Protein AF-A0A1A8S720-F1 (afdb_monomer_lite)

Organism: NCBI:txid451742

Foldseek 3Di:
DDDPPDPDDPVRDPDDDPDDPPPPPDDAFDKDKDFAADDDPCCVPVVVVVDDPDSVRGPDIDMDTDDPPDDPVQWDWDDDPPDIDIDD

pLDDT: mean 82.8, std 11.81, range [48.22, 96.25]

Secondary structure (DSSP, 8-state):
---TT-SS-TTTS-SS-SS--TT--SPPPEEEEEEE----HHHHHT-TT---SSGGG-SEEEEEEE-TT--GGG-EEEE-SS-EEEE-

Sequence (88 aa):
MENSKAIWSEEEVAEGAHYDDVVDPRPQPEYEIILKQNVGTEDLFLGLSRKNPSSMCCEAMQVKIKLPDTKATDVFLDIKETFLDLRT

Structure (mmCIF, N/CA/C/O backbone):
data_AF-A0A1A8S720-F1
#
_entry.id   AF-A0A1A8S720-F1
#
loop_
_atom_site.group_PDB
_atom_site.id
_atom_site.type_symbol
_atom_site.label_atom_id
_atom_site.label_alt_id
_atom_site.label_comp_id
_atom_site.label_asym_id
_atom_site.label_entity_id
_atom_site.label_seq_id
_atom_site.pdbx_PDB_ins_code
_atom_site.Cartn_x
_atom_site.Cartn_y
_atom_site.Cartn_z
_atom_site.occupancy
_atom_site.B_iso_or_equiv
_atom_site.auth_seq_id
_atom_site.auth_comp_id
_atom_site.auth_asym_id
_atom_site.auth_atom_id
_atom_site.pdbx_PDB_model_num
ATOM 1 N N . MET A 1 1 ? -16.246 -28.532 -2.128 1.00 48.22 1 MET A N 1
ATOM 2 C CA . MET A 1 1 ? -15.859 -29.724 -2.912 1.00 48.22 1 MET A CA 1
ATOM 3 C C . MET A 1 1 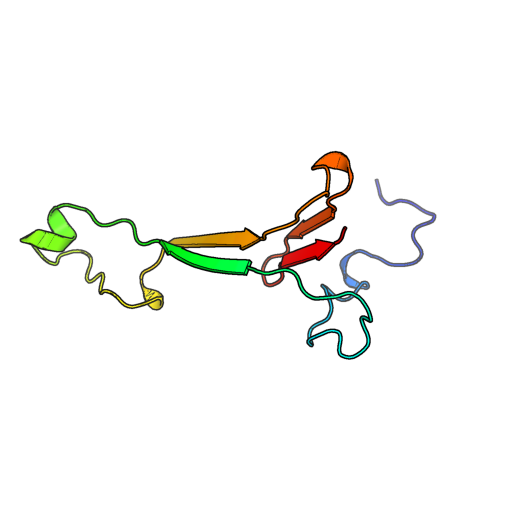? -14.355 -29.800 -2.813 1.00 48.22 1 MET A C 1
ATOM 5 O O . MET A 1 1 ? -13.697 -28.977 -3.430 1.00 48.22 1 MET A O 1
ATOM 9 N N . GLU A 1 2 ? -13.830 -30.689 -1.975 1.00 63.06 2 GLU A N 1
ATOM 10 C CA . GLU A 1 2 ? -12.387 -30.912 -1.939 1.00 63.06 2 GLU A CA 1
ATOM 11 C C . GLU A 1 2 ? -11.932 -31.564 -3.240 1.00 63.06 2 GLU A C 1
ATOM 13 O O . GLU A 1 2 ? -12.581 -32.471 -3.772 1.00 63.06 2 GLU A O 1
ATOM 18 N N . ASN A 1 3 ? -10.828 -31.058 -3.778 1.00 74.31 3 ASN A N 1
ATOM 19 C CA . ASN A 1 3 ? -10.237 -31.578 -4.991 1.00 74.31 3 ASN A CA 1
ATOM 20 C C . ASN A 1 3 ? -9.529 -32.889 -4.636 1.00 74.31 3 ASN A C 1
ATOM 22 O O . ASN A 1 3 ? -8.453 -32.872 -4.054 1.00 74.31 3 ASN A O 1
ATOM 26 N N . SER A 1 4 ? -10.113 -34.036 -4.993 1.00 77.94 4 SER A N 1
ATOM 27 C CA . SER A 1 4 ? -9.623 -35.373 -4.606 1.00 77.94 4 SER A CA 1
ATOM 28 C C . SER A 1 4 ? -8.235 -35.744 -5.161 1.00 77.94 4 SER A C 1
ATOM 30 O O . SER A 1 4 ? -7.797 -36.883 -5.024 1.00 77.94 4 SER A O 1
ATOM 32 N N . LYS A 1 5 ? -7.587 -34.819 -5.878 1.00 83.75 5 LYS A N 1
ATOM 33 C CA . LYS A 1 5 ? -6.227 -34.930 -6.416 1.00 83.75 5 LYS A CA 1
ATOM 34 C C . LYS A 1 5 ? -5.253 -33.925 -5.792 1.00 83.75 5 LYS A C 1
ATOM 36 O O . LYS A 1 5 ? -4.095 -33.902 -6.201 1.00 83.75 5 LYS A O 1
ATOM 41 N N . ALA A 1 6 ? -5.708 -33.077 -4.871 1.00 80.06 6 ALA A N 1
ATOM 42 C CA . ALA A 1 6 ? -4.819 -32.209 -4.115 1.00 80.06 6 ALA A CA 1
ATOM 43 C C . ALA A 1 6 ? -3.937 -33.084 -3.216 1.00 80.06 6 ALA A C 1
ATOM 45 O O . ALA A 1 6 ? -4.437 -33.942 -2.495 1.00 80.06 6 ALA A O 1
ATOM 46 N N . ILE A 1 7 ? -2.621 -32.913 -3.338 1.00 85.12 7 ILE A N 1
ATOM 47 C CA . ILE A 1 7 ? -1.632 -33.646 -2.534 1.00 85.12 7 ILE A CA 1
ATOM 48 C C . ILE A 1 7 ? -1.477 -32.998 -1.149 1.00 85.12 7 ILE A C 1
ATOM 50 O O . ILE A 1 7 ? -1.114 -33.692 -0.209 1.00 85.12 7 ILE A O 1
ATOM 54 N N . TRP A 1 8 ? -1.783 -31.702 -1.040 1.00 83.44 8 TRP A N 1
ATOM 55 C CA . TRP A 1 8 ? -1.659 -30.894 0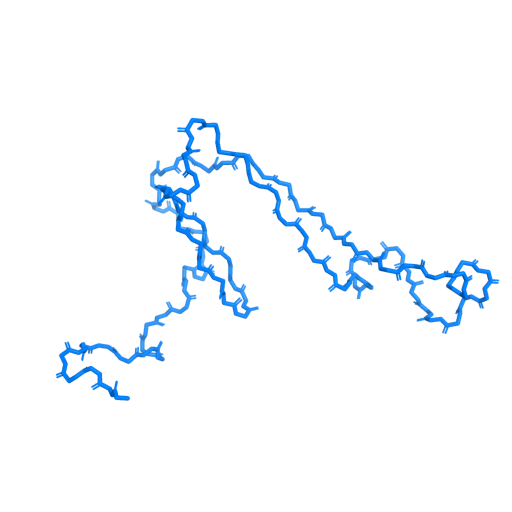.171 1.00 83.44 8 TRP A CA 1
ATOM 56 C C . TRP A 1 8 ? -2.982 -30.185 0.457 1.00 83.44 8 TRP A C 1
ATOM 58 O O . TRP A 1 8 ? -3.614 -29.692 -0.487 1.00 83.44 8 TRP A O 1
ATOM 68 N N . SER A 1 9 ? -3.381 -30.122 1.727 1.00 78.81 9 SER A N 1
ATOM 69 C CA . SER A 1 9 ? -4.450 -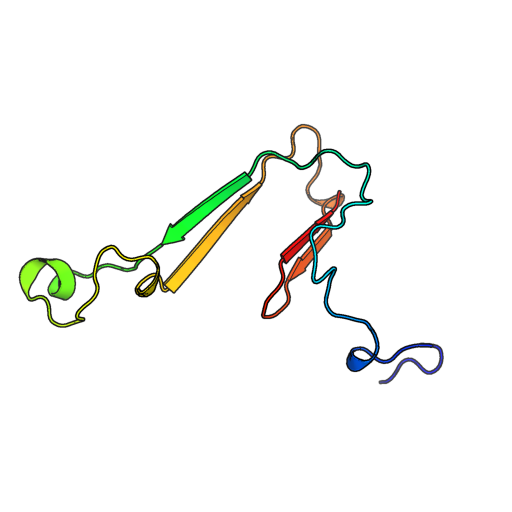29.225 2.173 1.00 78.81 9 SER A CA 1
ATOM 70 C C . SER A 1 9 ? -3.946 -27.777 2.244 1.00 78.81 9 SER A C 1
ATOM 72 O O . SER A 1 9 ? -2.738 -27.529 2.259 1.00 78.81 9 SER A O 1
ATOM 74 N N . GLU A 1 10 ? -4.856 -26.800 2.263 1.00 73.12 10 GLU A N 1
ATOM 75 C CA . GLU A 1 10 ? -4.472 -25.382 2.356 1.00 7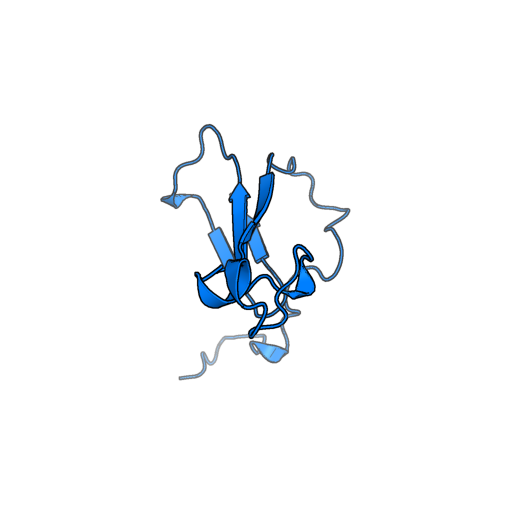3.12 10 GLU A CA 1
ATOM 76 C C . GLU A 1 10 ? -3.690 -25.089 3.647 1.00 73.12 10 GLU A C 1
ATOM 78 O O . GLU A 1 10 ? -2.788 -24.259 3.636 1.00 73.12 10 GLU A O 1
ATOM 83 N N . GLU A 1 11 ? -3.970 -25.823 4.727 1.00 72.12 11 GLU A N 1
ATOM 84 C CA . GLU A 1 11 ? -3.273 -25.711 6.012 1.00 72.12 11 GLU A CA 1
ATOM 85 C C . GLU A 1 11 ? -1.884 -26.377 6.019 1.00 72.12 11 GLU A C 1
ATOM 87 O O . GLU A 1 11 ? -1.046 -26.043 6.856 1.00 72.12 11 GLU A O 1
ATOM 92 N N . GLU A 1 12 ? -1.628 -27.331 5.117 1.00 73.56 12 GLU A N 1
ATOM 93 C CA . GLU A 1 12 ? -0.332 -28.018 4.999 1.00 73.56 12 GLU A CA 1
ATOM 94 C C . GLU A 1 12 ? 0.686 -27.231 4.161 1.00 73.56 12 GLU A C 1
ATOM 96 O O . GLU A 1 12 ? 1.894 -27.474 4.252 1.00 73.56 12 GLU A O 1
ATOM 101 N N . VAL A 1 13 ? 0.225 -26.281 3.345 1.00 72.12 13 VAL A N 1
ATOM 102 C CA . VAL A 1 13 ? 1.093 -25.389 2.575 1.00 72.12 13 VAL A CA 1
ATOM 103 C C . VAL A 1 13 ? 1.468 -24.200 3.457 1.00 72.12 13 VAL A C 1
ATOM 105 O O . VAL A 1 13 ? 0.612 -23.410 3.838 1.00 72.12 13 VAL A O 1
ATOM 108 N N . ALA A 1 14 ? 2.756 -24.054 3.780 1.00 66.25 14 ALA A N 1
ATOM 109 C CA . ALA A 1 14 ? 3.232 -22.914 4.563 1.00 66.25 14 ALA A CA 1
ATOM 110 C C . ALA A 1 14 ? 2.818 -21.581 3.906 1.00 66.25 14 ALA A C 1
ATOM 112 O O . ALA A 1 14 ? 3.065 -21.366 2.715 1.00 66.25 14 ALA A O 1
ATOM 113 N N . GLU A 1 15 ? 2.191 -20.695 4.685 1.00 59.88 15 GLU A N 1
ATOM 114 C CA . GLU A 1 15 ? 1.767 -19.370 4.231 1.00 59.88 15 GLU A CA 1
ATOM 115 C C . GLU A 1 15 ? 2.987 -18.481 3.963 1.00 59.88 15 GLU A C 1
ATOM 117 O O . GLU A 1 15 ? 3.532 -17.846 4.863 1.00 59.88 15 GLU A O 1
ATOM 122 N N . GLY A 1 16 ? 3.421 -18.454 2.705 1.00 57.59 16 GLY A N 1
ATOM 123 C CA . GLY A 1 16 ? 4.516 -17.604 2.250 1.00 57.59 16 GLY A CA 1
ATOM 124 C C . GLY A 1 16 ? 5.894 -18.006 2.786 1.00 57.59 16 GLY A C 1
ATOM 125 O O . GLY A 1 16 ? 6.064 -18.866 3.654 1.00 57.59 16 GLY A O 1
ATOM 126 N N . ALA A 1 17 ? 6.928 -17.373 2.237 1.00 56.25 17 ALA A N 1
ATOM 127 C CA . ALA A 1 17 ? 8.257 -17.453 2.816 1.00 56.25 17 ALA A CA 1
ATOM 128 C C . ALA A 1 17 ? 8.257 -16.592 4.090 1.00 56.25 17 ALA A C 1
ATOM 130 O O . ALA A 1 17 ? 8.240 -15.368 4.029 1.00 56.25 17 ALA A O 1
ATOM 131 N N . HIS A 1 18 ? 8.260 -17.229 5.264 1.00 48.25 18 HIS A N 1
ATOM 132 C CA . HIS A 1 18 ? 8.354 -16.550 6.568 1.00 48.25 18 HIS A CA 1
ATOM 133 C C . HIS A 1 18 ? 9.648 -15.715 6.730 1.00 48.25 18 HIS A C 1
ATOM 135 O O . HIS A 1 18 ? 9.808 -14.961 7.687 1.00 48.25 18 HIS A O 1
ATOM 141 N N . TYR A 1 19 ? 10.577 -15.857 5.788 1.00 52.94 19 TYR A N 1
ATOM 142 C CA . TYR A 1 19 ? 11.850 -15.164 5.698 1.00 52.94 19 TYR A CA 1
ATOM 143 C C . TYR A 1 19 ? 11.935 -14.511 4.319 1.00 52.94 19 TYR A C 1
ATOM 145 O O . TYR A 1 19 ? 11.377 -15.068 3.373 1.00 52.94 19 TYR A O 1
ATOM 153 N N . ASP A 1 20 ? 12.648 -13.378 4.198 1.00 54.84 20 ASP A N 1
ATOM 154 C CA . ASP A 1 20 ? 13.133 -12.911 2.891 1.00 54.84 20 ASP A CA 1
ATOM 155 C C . ASP A 1 20 ? 13.635 -14.143 2.149 1.00 54.84 20 ASP A C 1
ATOM 157 O O . ASP A 1 20 ? 14.433 -14.904 2.704 1.00 54.84 20 ASP A O 1
ATOM 161 N N . ASP A 1 21 ? 13.100 -14.397 0.960 1.00 56.78 21 ASP A N 1
ATOM 162 C CA . ASP A 1 21 ? 13.494 -15.537 0.151 1.00 56.78 21 ASP A CA 1
ATOM 163 C C . ASP A 1 21 ? 14.932 -15.244 -0.297 1.00 56.78 21 ASP A C 1
ATOM 165 O O . ASP A 1 21 ? 15.175 -14.690 -1.365 1.00 56.78 21 ASP A O 1
ATOM 169 N N . VAL A 1 22 ? 15.910 -15.523 0.581 1.00 57.22 22 VAL A N 1
ATOM 170 C CA . VAL A 1 22 ? 17.341 -15.181 0.430 1.00 57.22 22 VAL A CA 1
ATOM 171 C C . VAL A 1 22 ? 17.918 -15.807 -0.851 1.00 57.22 22 VAL A C 1
ATOM 173 O O . VAL A 1 22 ? 19.050 -15.534 -1.244 1.00 57.22 22 VAL A O 1
ATOM 176 N N . VAL A 1 23 ? 17.136 -16.670 -1.500 1.00 62.09 23 VAL A N 1
ATOM 177 C CA . VAL A 1 23 ? 17.461 -17.448 -2.684 1.00 62.09 23 VAL A CA 1
ATOM 178 C C . VAL A 1 23 ? 16.658 -17.005 -3.920 1.00 62.09 23 VAL A C 1
ATOM 180 O O . VAL A 1 23 ? 16.907 -17.551 -4.992 1.00 62.09 23 VAL A O 1
ATOM 183 N N . ASP A 1 24 ? 15.740 -16.032 -3.839 1.00 70.88 24 ASP A N 1
ATOM 184 C CA . ASP A 1 24 ? 15.055 -15.516 -5.033 1.00 70.88 24 ASP A CA 1
ATOM 185 C C . ASP A 1 24 ? 16.036 -14.671 -5.868 1.00 70.88 24 ASP A C 1
ATOM 187 O O . ASP A 1 24 ? 16.498 -13.619 -5.418 1.00 70.88 24 ASP A O 1
ATOM 191 N N . PRO A 1 25 ? 16.398 -15.107 -7.091 1.00 78.00 25 PRO A N 1
ATOM 192 C CA . PRO A 1 25 ? 17.347 -14.379 -7.924 1.00 78.00 25 PRO A CA 1
ATOM 193 C C . PRO A 1 25 ? 16.733 -13.131 -8.578 1.00 78.00 25 PRO A C 1
ATOM 195 O O . PRO A 1 25 ? 17.446 -12.395 -9.266 1.00 78.00 25 PRO A O 1
ATOM 198 N N . ARG A 1 26 ? 15.416 -12.914 -8.456 1.00 79.94 26 ARG A N 1
ATOM 199 C CA . ARG A 1 26 ? 14.722 -11.807 -9.116 1.00 79.94 26 ARG A CA 1
ATOM 200 C C . ARG A 1 26 ? 15.043 -10.479 -8.425 1.00 79.94 26 ARG A C 1
ATOM 202 O O . ARG A 1 26 ? 15.128 -10.414 -7.200 1.00 79.94 26 ARG A O 1
ATOM 209 N N . PRO A 1 27 ? 15.204 -9.388 -9.193 1.00 82.00 27 PRO A N 1
ATOM 210 C CA . PRO A 1 27 ? 15.411 -8.074 -8.606 1.00 82.00 27 PRO A CA 1
ATOM 211 C C . PRO A 1 27 ? 14.159 -7.634 -7.840 1.00 82.00 27 PRO A C 1
ATOM 213 O O . PRO A 1 27 ? 13.052 -7.664 -8.380 1.00 82.00 27 PRO A O 1
ATOM 216 N N . GLN A 1 28 ? 14.342 -7.182 -6.599 1.00 84.69 28 GLN A N 1
ATOM 217 C CA . GLN A 1 28 ? 13.258 -6.592 -5.821 1.00 84.69 28 GLN A CA 1
ATOM 218 C C . GLN A 1 28 ? 12.816 -5.266 -6.472 1.00 84.69 28 GLN A C 1
ATOM 220 O O . GLN A 1 28 ? 13.667 -4.413 -6.751 1.00 84.69 28 GLN A O 1
ATOM 225 N N . PRO A 1 29 ? 11.512 -5.063 -6.731 1.00 89.88 29 PRO A N 1
ATOM 226 C CA . PRO A 1 29 ? 11.021 -3.816 -7.305 1.00 89.88 29 PRO A CA 1
ATOM 227 C C . PRO A 1 29 ? 11.123 -2.660 -6.303 1.00 89.88 29 PRO A C 1
ATOM 229 O O . PRO A 1 29 ? 11.129 -2.864 -5.091 1.00 89.88 29 PRO A O 1
ATOM 232 N N . GLU A 1 30 ? 11.144 -1.422 -6.799 1.00 92.88 30 GLU A N 1
ATOM 233 C CA . GLU A 1 30 ? 11.029 -0.248 -5.929 1.00 92.88 30 GLU A CA 1
ATOM 234 C C . GLU A 1 30 ? 9.602 -0.171 -5.366 1.00 92.88 30 GLU A C 1
ATOM 236 O O . GLU A 1 30 ? 8.628 -0.184 -6.125 1.00 92.88 30 GLU A O 1
ATOM 241 N N . TYR A 1 31 ? 9.465 -0.058 -4.045 1.00 93.50 31 TYR A N 1
ATOM 242 C CA . TYR A 1 31 ? 8.166 0.068 -3.393 1.00 93.50 31 TYR A CA 1
ATOM 243 C C . TYR A 1 31 ? 8.156 1.119 -2.281 1.00 93.50 31 TYR A C 1
ATOM 245 O O . TYR A 1 31 ? 9.181 1.467 -1.701 1.00 93.50 31 TYR A O 1
ATOM 253 N N . GLU A 1 32 ? 6.963 1.622 -1.981 1.00 96.25 32 GLU A N 1
ATOM 254 C CA . GLU A 1 32 ? 6.689 2.586 -0.919 1.00 96.25 32 GLU A CA 1
ATOM 255 C C . GLU A 1 32 ? 5.544 2.054 -0.048 1.00 96.25 32 GLU A C 1
ATOM 257 O O . GLU A 1 32 ? 4.486 1.683 -0.565 1.00 96.25 32 GLU A O 1
ATOM 262 N N . ILE A 1 33 ? 5.738 2.039 1.273 1.00 94.00 33 ILE A N 1
ATOM 263 C CA . ILE A 1 33 ? 4.685 1.720 2.244 1.00 94.00 33 ILE A CA 1
ATOM 264 C C . ILE A 1 33 ? 4.198 3.020 2.877 1.00 94.00 33 ILE A C 1
ATOM 266 O O . ILE A 1 33 ? 4.967 3.748 3.502 1.00 94.00 33 ILE A O 1
ATOM 270 N N . ILE A 1 34 ? 2.902 3.290 2.744 1.00 94.81 34 ILE A N 1
ATOM 271 C CA . ILE A 1 34 ? 2.240 4.460 3.318 1.00 94.81 34 ILE A CA 1
ATOM 272 C C . ILE A 1 34 ? 1.218 3.989 4.339 1.00 94.81 34 ILE A C 1
ATOM 274 O O . ILE A 1 34 ? 0.234 3.331 3.995 1.00 94.81 34 ILE A O 1
ATOM 278 N N . LEU A 1 35 ? 1.421 4.384 5.589 1.00 94.12 35 LEU A N 1
ATOM 279 C CA . LEU A 1 35 ? 0.457 4.168 6.658 1.00 94.12 35 LEU A CA 1
ATOM 280 C C . LEU A 1 35 ? -0.524 5.341 6.685 1.00 94.12 35 LEU A C 1
ATOM 282 O O . LEU A 1 35 ? -0.121 6.504 6.712 1.00 94.12 35 LEU A O 1
ATOM 286 N N . LYS A 1 36 ? -1.818 5.036 6.609 1.00 94.12 36 LYS A N 1
ATOM 287 C CA . LYS A 1 36 ? -2.895 6.021 6.550 1.00 94.12 36 LYS A CA 1
ATOM 288 C C . LYS A 1 36 ? -3.693 5.990 7.838 1.00 94.12 36 LYS A C 1
ATOM 290 O O . LYS A 1 36 ? -4.177 4.938 8.252 1.00 94.12 36 LYS A O 1
ATOM 295 N N . GLN A 1 37 ? -3.872 7.178 8.400 1.00 92.56 37 GLN A N 1
ATOM 296 C CA . GLN A 1 37 ? -4.722 7.418 9.550 1.00 92.56 37 GLN A CA 1
ATOM 297 C C . GLN A 1 37 ? -5.921 8.261 9.132 1.00 92.56 37 GLN A C 1
ATOM 299 O O . GLN A 1 37 ? -5.761 9.314 8.509 1.00 92.56 37 GLN A O 1
ATOM 304 N N . ASN A 1 38 ? -7.120 7.820 9.489 1.00 91.12 38 ASN A N 1
ATOM 305 C CA . ASN A 1 38 ? -8.321 8.622 9.325 1.00 91.12 38 ASN A CA 1
ATOM 306 C C . ASN A 1 38 ? -8.436 9.610 10.495 1.00 91.12 38 ASN A C 1
ATOM 308 O O . ASN A 1 38 ? -8.639 9.186 11.632 1.00 91.12 38 ASN A O 1
ATOM 312 N N . VAL A 1 39 ? -8.292 10.910 10.231 1.00 89.50 39 VAL A N 1
ATOM 313 C CA . VAL A 1 39 ? -8.311 11.957 11.265 1.00 89.50 39 VAL A CA 1
ATOM 314 C C . VAL A 1 39 ? -9.536 12.846 11.085 1.00 89.50 39 VAL A C 1
ATOM 316 O O . VAL A 1 39 ? -9.678 13.516 10.061 1.00 89.50 39 VAL A O 1
ATOM 319 N N . GLY A 1 40 ? -10.413 12.844 12.086 1.00 89.81 40 GLY A N 1
ATOM 320 C CA . GLY A 1 40 ? -11.598 13.691 12.164 1.00 89.81 40 GLY A CA 1
ATOM 321 C C . GLY A 1 40 ? -11.329 15.042 12.828 1.00 89.81 40 GLY A C 1
ATOM 322 O O . GLY A 1 40 ? -10.269 15.304 13.401 1.00 89.81 40 GLY A O 1
ATOM 323 N N . THR A 1 41 ? -12.321 15.929 12.794 1.00 91.44 41 THR A N 1
ATOM 324 C CA . THR A 1 41 ? -12.243 17.226 13.486 1.00 91.44 41 THR A CA 1
ATOM 325 C C . THR A 1 41 ? -12.156 17.067 15.003 1.00 91.44 41 THR A C 1
ATOM 327 O O . THR A 1 41 ? -11.437 17.807 15.666 1.00 91.44 41 THR A O 1
ATOM 330 N N . GLU A 1 42 ? -12.844 16.079 15.565 1.00 89.69 42 GLU A N 1
ATOM 331 C CA . GLU A 1 42 ? -12.807 15.742 16.985 1.00 8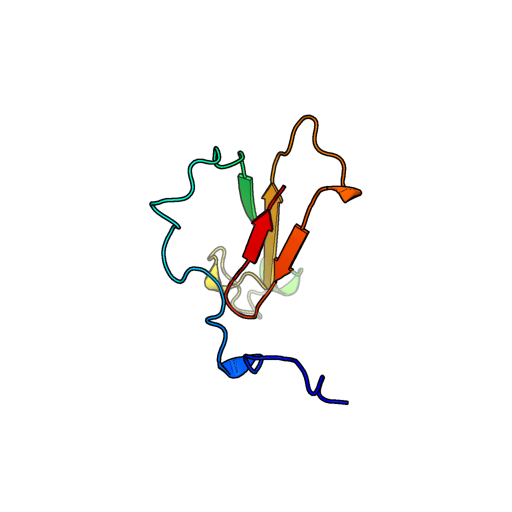9.69 42 GLU A CA 1
ATOM 332 C C . GLU A 1 42 ? -11.414 15.295 17.443 1.00 89.69 42 GLU A C 1
ATOM 334 O O . GLU A 1 42 ? -11.046 15.525 18.594 1.00 89.69 42 GLU A O 1
ATOM 339 N N . ASP A 1 43 ? -10.615 14.730 16.540 1.00 87.31 43 ASP A N 1
ATOM 340 C CA . ASP A 1 43 ? -9.243 14.310 16.819 1.00 87.31 43 ASP A CA 1
ATOM 341 C C . ASP A 1 43 ? -8.324 15.526 16.933 1.00 87.31 43 ASP A C 1
ATOM 343 O O . ASP A 1 43 ? -7.538 15.628 17.873 1.00 87.31 43 ASP A O 1
ATOM 347 N N . LEU A 1 44 ? -8.464 16.474 15.999 1.00 84.62 44 LEU A N 1
ATOM 348 C CA . LEU A 1 44 ? -7.621 17.669 15.911 1.00 84.62 44 LEU A CA 1
ATOM 349 C C . LEU A 1 44 ? -7.978 18.733 16.951 1.00 84.62 44 LEU A C 1
ATOM 351 O O . LEU A 1 44 ? -7.088 19.385 17.492 1.00 84.62 44 LEU A O 1
ATOM 355 N N . PHE A 1 45 ? -9.271 18.933 17.208 1.00 87.31 45 PHE A N 1
ATOM 356 C CA . PHE A 1 45 ? -9.750 20.029 18.052 1.00 87.31 45 PHE A CA 1
ATOM 357 C C . PHE A 1 45 ? -10.084 19.598 19.479 1.00 87.31 45 PHE A C 1
ATOM 359 O O . PHE A 1 45 ? -9.949 20.409 20.392 1.00 87.31 45 PHE A O 1
ATOM 366 N N . LEU A 1 46 ? -10.535 18.354 19.685 1.00 89.31 46 LEU A N 1
ATOM 367 C CA . LEU A 1 46 ? -11.023 17.889 20.990 1.00 89.31 46 LEU A CA 1
ATOM 368 C C . LEU A 1 46 ? -10.169 16.767 21.600 1.00 89.31 46 LEU A C 1
ATOM 370 O O . LEU A 1 46 ? -10.290 16.501 22.794 1.00 89.31 46 LEU A O 1
ATOM 374 N N . GLY A 1 47 ? -9.318 16.102 20.812 1.00 85.12 47 GLY A N 1
ATOM 375 C CA . GLY A 1 47 ? -8.446 15.020 21.277 1.00 85.12 47 GLY A CA 1
ATOM 376 C C . GLY A 1 47 ? -9.188 13.787 21.814 1.00 85.12 47 GLY A C 1
ATOM 377 O O . GLY A 1 47 ? -8.629 13.040 22.617 1.00 85.12 47 GLY A O 1
ATOM 378 N N . LEU A 1 48 ? -10.446 13.562 21.412 1.00 85.88 48 LEU A N 1
ATOM 379 C CA . LEU A 1 48 ? -11.317 12.549 22.034 1.00 85.88 48 LEU A CA 1
ATOM 380 C C . LEU A 1 48 ? -10.976 11.108 21.638 1.00 85.88 48 LEU A C 1
ATOM 382 O O . LEU A 1 48 ? -11.124 10.199 22.454 1.00 85.88 48 LEU A O 1
ATOM 386 N N . SER A 1 49 ? -10.490 10.889 20.416 1.00 83.62 49 SER A N 1
ATOM 387 C CA . SER A 1 49 ? -10.143 9.551 19.918 1.00 83.62 49 SER A CA 1
ATOM 388 C C . SER A 1 49 ? -8.807 9.021 20.428 1.00 83.62 49 SER A C 1
ATOM 390 O O . SER A 1 49 ? -8.496 7.851 20.212 1.00 83.62 49 SER A O 1
ATOM 392 N N . ARG A 1 50 ? -7.994 9.874 21.072 1.00 84.19 50 ARG A N 1
ATOM 393 C CA . ARG A 1 50 ? -6.617 9.566 21.497 1.00 84.19 50 ARG A CA 1
ATOM 394 C C . ARG A 1 50 ? -5.706 9.084 20.360 1.00 84.19 50 ARG A C 1
ATOM 396 O O . ARG A 1 50 ? -4.653 8.504 20.634 1.00 84.19 50 ARG A O 1
ATOM 403 N N . LYS A 1 51 ? -6.081 9.334 19.102 1.00 89.19 51 LYS A N 1
ATOM 404 C CA . LYS A 1 51 ? -5.201 9.085 17.963 1.00 89.19 51 LYS A CA 1
ATOM 405 C C . LYS A 1 51 ? -3.973 9.976 18.072 1.00 89.19 51 LYS A C 1
ATOM 407 O O . LYS A 1 51 ? -4.055 11.138 18.465 1.00 89.19 51 LYS A O 1
ATOM 412 N N . ASN A 1 52 ? -2.827 9.419 17.727 1.00 84.44 52 A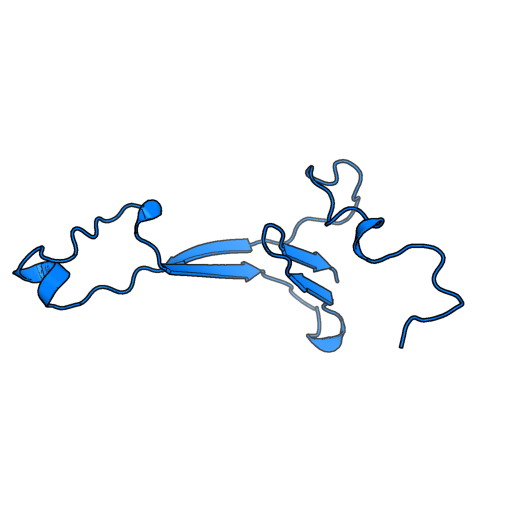SN A N 1
ATOM 413 C CA . ASN A 1 52 ? -1.559 10.130 17.699 1.00 84.44 52 ASN A CA 1
ATOM 414 C C . ASN A 1 52 ? -0.859 9.845 16.360 1.00 84.44 52 ASN A C 1
ATOM 416 O O . ASN A 1 52 ? -1.275 8.931 15.662 1.00 84.44 52 ASN A O 1
ATOM 420 N N . PRO A 1 53 ? 0.186 10.596 15.974 1.00 84.94 53 PRO A N 1
ATOM 421 C CA . PRO A 1 53 ? 0.879 10.388 14.697 1.00 84.94 53 PRO A CA 1
ATOM 422 C C . PRO A 1 53 ? 1.665 9.067 14.578 1.00 84.94 53 PRO A C 1
ATOM 424 O O . PRO A 1 53 ? 2.453 8.914 13.647 1.00 84.94 53 PRO A O 1
ATOM 427 N N . SER A 1 54 ? 1.528 8.141 15.532 1.00 88.06 54 SER A N 1
ATOM 428 C CA . SER A 1 54 ? 2.175 6.833 15.471 1.00 88.06 54 SER A CA 1
ATOM 429 C C . SER A 1 54 ? 1.523 5.952 14.414 1.00 88.06 54 SER A C 1
ATOM 431 O O . SER A 1 54 ? 0.309 5.968 14.208 1.00 88.06 54 SER A O 1
ATOM 433 N N . SER A 1 55 ? 2.329 5.063 13.843 1.00 88.56 55 SER A N 1
ATOM 434 C CA . SER A 1 55 ? 1.853 3.941 13.034 1.00 88.56 55 SER A CA 1
ATOM 435 C C . SER A 1 55 ? 0.835 3.058 13.766 1.00 88.56 55 SER A C 1
ATOM 437 O O . SER A 1 55 ? 0.007 2.430 13.116 1.00 88.56 55 SER A O 1
ATOM 439 N N . MET A 1 56 ? 0.842 3.045 15.105 1.00 88.94 56 MET A N 1
ATOM 440 C CA . MET A 1 56 ? -0.117 2.285 15.922 1.00 88.94 56 MET A CA 1
ATOM 441 C C . MET A 1 56 ? -1.569 2.765 15.787 1.00 88.94 56 MET A C 1
ATOM 443 O O . MET A 1 56 ? -2.482 2.026 16.140 1.00 88.94 56 MET A O 1
ATOM 447 N N . CYS A 1 57 ? -1.794 3.994 15.318 1.00 89.81 57 CYS A N 1
ATOM 448 C CA . CYS A 1 57 ? -3.132 4.557 15.127 1.00 89.81 57 CYS A CA 1
ATOM 449 C C . CYS A 1 57 ? -3.605 4.508 13.666 1.00 89.81 57 CYS A C 1
ATOM 451 O O . CYS A 1 57 ? -4.692 4.997 13.373 1.00 89.81 57 CYS A O 1
ATOM 453 N N . CYS A 1 58 ? -2.814 3.939 12.751 1.00 91.62 58 CYS A N 1
ATOM 454 C CA . CYS A 1 58 ? -3.173 3.839 11.340 1.00 91.62 58 CYS A CA 1
ATOM 455 C C . CYS A 1 58 ? -4.151 2.681 11.099 1.00 91.62 58 CYS A C 1
ATOM 457 O O . CYS A 1 58 ? -3.919 1.561 11.546 1.00 91.62 58 CYS A O 1
ATOM 459 N N . GLU A 1 59 ? -5.226 2.938 10.357 1.00 93.00 59 GLU A N 1
ATOM 460 C CA . GLU A 1 59 ? -6.245 1.931 10.036 1.00 93.00 59 GLU A CA 1
ATOM 461 C C . GLU A 1 59 ? -6.031 1.271 8.670 1.00 93.00 59 GLU A C 1
ATOM 463 O O . GLU A 1 59 ? -6.647 0.251 8.370 1.00 93.00 59 GLU A O 1
ATOM 468 N N . ALA A 1 60 ? -5.176 1.849 7.825 1.00 92.06 60 ALA A N 1
ATOM 469 C CA . ALA A 1 60 ? -4.884 1.299 6.511 1.00 92.06 60 ALA A CA 1
ATOM 470 C C . ALA A 1 60 ? -3.398 1.400 6.168 1.00 92.06 60 ALA A C 1
ATOM 472 O O . ALA A 1 60 ? -2.733 2.396 6.452 1.00 92.06 60 ALA A O 1
ATOM 473 N N . MET A 1 61 ? -2.901 0.380 5.475 1.00 91.69 61 MET A N 1
ATOM 474 C CA . MET A 1 61 ? -1.575 0.354 4.872 1.00 91.69 61 MET A CA 1
ATOM 475 C C . MET A 1 61 ? -1.736 0.319 3.355 1.00 91.69 61 MET A C 1
ATOM 477 O O . MET A 1 61 ? -2.436 -0.530 2.809 1.00 91.69 61 MET A O 1
ATOM 481 N N . GLN A 1 62 ? -1.110 1.265 2.665 1.00 93.19 62 GLN A N 1
ATOM 482 C CA . GLN A 1 62 ? -1.051 1.303 1.212 1.00 93.19 62 GLN A CA 1
ATOM 483 C C . GLN A 1 62 ? 0.368 0.962 0.767 1.00 93.19 62 GLN A C 1
ATOM 485 O O . GLN A 1 62 ? 1.293 1.725 1.030 1.00 93.19 62 GLN A O 1
ATOM 490 N N . VAL A 1 63 ? 0.515 -0.148 0.049 1.00 93.50 63 VAL A N 1
ATOM 491 C CA . VAL A 1 63 ? 1.776 -0.548 -0.581 1.00 93.50 63 VAL A CA 1
ATOM 492 C C . VAL A 1 63 ? 1.723 -0.146 -2.052 1.00 93.50 63 VAL A C 1
ATOM 494 O O . VAL A 1 63 ? 0.812 -0.542 -2.778 1.00 93.50 63 VAL A O 1
ATOM 497 N N . LYS A 1 64 ? 2.667 0.684 -2.495 1.00 94.31 64 LYS A N 1
ATOM 498 C CA . LYS A 1 64 ? 2.829 1.068 -3.901 1.00 94.31 64 LYS A CA 1
ATOM 499 C C . LYS A 1 64 ? 4.076 0.400 -4.444 1.00 94.31 64 LYS A C 1
ATOM 501 O O . LYS A 1 64 ? 5.157 0.661 -3.937 1.00 94.31 64 LYS A O 1
ATOM 506 N N . ILE A 1 65 ? 3.933 -0.415 -5.479 1.00 93.31 65 ILE A N 1
ATOM 507 C CA . ILE A 1 65 ? 5.037 -1.168 -6.080 1.00 93.31 65 ILE A CA 1
ATOM 508 C C . ILE A 1 65 ? 5.210 -0.668 -7.513 1.00 93.31 65 ILE A C 1
ATOM 510 O O . ILE A 1 65 ? 4.235 -0.584 -8.263 1.00 93.31 65 ILE A O 1
ATOM 514 N N . LYS A 1 66 ? 6.432 -0.282 -7.887 1.00 93.06 66 LYS A N 1
ATOM 515 C CA . LYS A 1 66 ? 6.760 0.166 -9.242 1.00 93.06 66 LYS A CA 1
ATOM 516 C C . LYS A 1 66 ? 7.209 -1.026 -10.078 1.00 93.06 66 LYS A C 1
ATOM 518 O O . LYS A 1 66 ? 8.252 -1.614 -9.815 1.00 93.06 66 LYS A O 1
ATOM 523 N N . LEU A 1 67 ? 6.433 -1.333 -11.112 1.00 92.12 67 LEU A N 1
ATOM 524 C CA . LEU A 1 67 ? 6.705 -2.403 -12.070 1.00 92.12 67 LEU A CA 1
ATOM 525 C C . LEU A 1 67 ? 6.721 -1.802 -13.483 1.00 92.12 67 LEU A C 1
ATOM 527 O O . LEU A 1 67 ? 5.687 -1.796 -14.158 1.00 92.12 67 LEU A O 1
ATOM 531 N N . PRO A 1 68 ? 7.842 -1.184 -13.906 1.00 90.31 68 PRO A N 1
ATOM 532 C CA . PRO A 1 68 ? 7.962 -0.696 -15.272 1.00 90.31 68 PRO A CA 1
ATOM 533 C C . PRO A 1 68 ? 7.873 -1.879 -16.240 1.00 90.31 68 PRO A C 1
ATOM 535 O O . PRO A 1 68 ? 8.347 -2.970 -15.941 1.00 90.31 68 PRO A O 1
ATOM 538 N N . ASP A 1 69 ? 7.242 -1.662 -17.391 1.00 89.00 69 ASP A N 1
ATOM 539 C CA . ASP A 1 69 ? 7.137 -2.652 -18.472 1.00 89.00 69 ASP A CA 1
ATOM 540 C C . ASP A 1 69 ? 6.376 -3.954 -18.129 1.00 89.00 69 ASP A C 1
ATOM 542 O O . ASP A 1 69 ? 6.343 -4.883 -18.935 1.00 89.00 69 ASP A O 1
ATOM 546 N N . THR A 1 70 ? 5.685 -4.013 -16.985 1.00 90.19 70 THR A N 1
ATOM 547 C CA . THR A 1 70 ? 4.809 -5.132 -16.602 1.00 90.19 70 THR A CA 1
ATOM 548 C C . THR A 1 70 ? 3.342 -4.799 -16.875 1.00 90.19 70 THR A C 1
ATOM 550 O O . THR A 1 70 ? 2.859 -3.712 -16.547 1.00 90.19 70 THR A O 1
ATOM 553 N N . LYS A 1 71 ? 2.589 -5.743 -17.451 1.00 90.94 71 LYS A N 1
ATOM 554 C CA . LYS A 1 71 ? 1.133 -5.605 -17.600 1.00 90.94 71 LYS A CA 1
ATOM 555 C C . LYS A 1 71 ? 0.428 -6.130 -16.359 1.00 90.94 71 LYS A C 1
ATOM 557 O O . LYS A 1 71 ? 0.854 -7.109 -15.766 1.00 90.94 71 LYS A O 1
ATOM 562 N N . ALA A 1 72 ? -0.723 -5.551 -16.026 1.00 85.50 72 ALA A N 1
ATOM 563 C CA . ALA A 1 72 ? -1.522 -5.997 -14.883 1.00 85.50 72 ALA A CA 1
ATOM 564 C C . ALA A 1 72 ? -1.956 -7.476 -14.965 1.00 85.50 72 ALA A C 1
ATOM 566 O O . ALA A 1 72 ? -2.178 -8.098 -13.936 1.00 85.50 72 ALA A O 1
ATOM 567 N N . THR A 1 73 ? -2.067 -8.043 -16.172 1.00 90.56 73 THR A N 1
ATOM 568 C CA . THR A 1 73 ? -2.378 -9.469 -16.386 1.00 90.56 73 THR A CA 1
ATOM 569 C C . THR A 1 73 ? -1.256 -10.410 -15.973 1.00 90.56 73 THR A C 1
ATOM 571 O O . THR A 1 73 ? -1.514 -11.586 -15.748 1.00 90.56 73 THR A O 1
ATOM 574 N N . ASP A 1 74 ? -0.034 -9.893 -15.904 1.00 88.88 74 ASP A N 1
ATOM 575 C CA . ASP A 1 74 ? 1.174 -10.663 -15.627 1.00 88.88 74 ASP A CA 1
ATOM 576 C C . ASP A 1 74 ? 1.540 -10.571 -14.133 1.00 88.88 74 ASP A C 1
ATOM 578 O O . ASP A 1 74 ? 2.530 -11.140 -13.694 1.00 88.88 74 ASP A O 1
ATOM 582 N N . VAL A 1 75 ? 0.736 -9.848 -13.342 1.00 89.50 75 VAL A N 1
ATOM 583 C CA . VAL A 1 75 ? 0.927 -9.680 -11.901 1.00 89.50 75 VAL A CA 1
ATOM 584 C C . VAL A 1 75 ? 0.099 -10.715 -11.148 1.00 89.50 75 VAL A C 1
ATOM 586 O O . VAL A 1 75 ? -1.129 -10.747 -11.251 1.00 89.50 75 VAL A O 1
ATOM 589 N N . PHE A 1 76 ? 0.774 -11.505 -10.321 1.00 89.31 76 PHE A N 1
ATOM 590 C CA . PHE A 1 76 ? 0.166 -12.396 -9.345 1.00 89.31 76 PHE A CA 1
ATOM 591 C C . PHE A 1 76 ? 0.333 -11.787 -7.957 1.00 89.31 76 PHE A C 1
ATOM 593 O O . PHE A 1 76 ? 1.451 -11.526 -7.515 1.00 89.31 76 PHE A O 1
ATOM 600 N N . LEU A 1 77 ? -0.789 -11.542 -7.287 1.00 88.81 77 LEU A N 1
ATOM 601 C CA . LEU A 1 77 ? -0.831 -10.968 -5.949 1.00 88.81 77 LEU A CA 1
ATOM 602 C C . LEU A 1 77 ? -1.542 -11.950 -5.022 1.00 88.81 77 LEU A C 1
ATOM 604 O O . LEU A 1 77 ? -2.734 -12.204 -5.203 1.00 88.81 77 LEU A O 1
ATOM 608 N N . ASP A 1 78 ? -0.813 -12.475 -4.042 1.00 87.75 78 ASP A N 1
ATOM 609 C CA . ASP A 1 78 ? -1.367 -13.281 -2.956 1.00 87.75 78 ASP A CA 1
ATOM 610 C C . ASP A 1 78 ? -1.323 -12.469 -1.659 1.00 87.75 78 ASP A C 1
ATOM 612 O O . ASP A 1 78 ? -0.278 -11.950 -1.258 1.00 87.75 78 ASP A O 1
ATOM 616 N N . ILE A 1 79 ? -2.485 -12.311 -1.028 1.00 86.94 79 ILE A N 1
ATOM 617 C CA . ILE A 1 79 ? -2.642 -11.576 0.226 1.00 86.94 79 ILE A CA 1
ATOM 618 C C . ILE A 1 79 ? -3.204 -12.547 1.253 1.00 86.94 79 ILE A C 1
ATOM 620 O O . ILE A 1 79 ? -4.321 -13.048 1.112 1.00 86.94 79 ILE A O 1
ATOM 624 N N . LYS A 1 80 ? -2.426 -12.764 2.308 1.00 86.19 80 LYS A N 1
ATOM 625 C CA . LYS A 1 80 ? -2.811 -13.504 3.508 1.00 86.19 80 LYS A CA 1
ATOM 626 C C . LYS A 1 80 ? -2.990 -12.534 4.670 1.00 86.19 80 LYS A C 1
ATOM 628 O O . LYS A 1 80 ? -2.752 -11.335 4.540 1.00 86.19 80 LYS A O 1
ATOM 633 N N . GLU A 1 81 ? -3.397 -13.054 5.823 1.00 84.19 81 GLU A N 1
ATOM 634 C CA . GLU A 1 81 ? -3.588 -12.243 7.031 1.00 84.19 81 GLU A CA 1
ATOM 635 C C . GLU A 1 81 ? -2.307 -11.497 7.439 1.00 84.19 81 GLU A C 1
ATOM 637 O O . GLU A 1 81 ? -2.366 -10.351 7.883 1.00 84.19 81 GLU A O 1
ATOM 642 N N . THR A 1 82 ? -1.144 -12.126 7.246 1.00 83.38 82 THR A N 1
ATOM 643 C CA . THR A 1 82 ? 0.153 -11.602 7.699 1.00 83.38 82 THR A CA 1
ATOM 644 C C . THR A 1 82 ? 1.187 -11.422 6.583 1.00 83.38 82 THR A C 1
ATOM 646 O O . THR A 1 82 ? 2.252 -10.860 6.837 1.00 83.38 82 THR A O 1
ATOM 649 N N . PHE A 1 83 ? 0.870 -11.822 5.345 1.00 82.75 83 PHE A N 1
ATOM 650 C CA . PHE A 1 83 ? 1.803 -11.797 4.215 1.00 82.75 83 PHE A CA 1
ATOM 651 C C . PHE A 1 83 ? 1.196 -11.162 2.965 1.00 82.75 83 PHE A C 1
ATOM 653 O O . PHE A 1 83 ? 0.015 -11.332 2.663 1.00 82.75 83 PHE A O 1
ATOM 660 N N . LEU A 1 84 ? 2.046 -10.462 2.217 1.00 86.94 84 LEU A N 1
ATOM 661 C CA . LEU A 1 84 ? 1.771 -9.978 0.870 1.00 86.94 84 LEU A CA 1
ATOM 662 C C . LEU A 1 84 ? 2.890 -10.494 -0.030 1.00 86.94 84 LEU A C 1
ATOM 664 O O . LEU A 1 84 ? 4.046 -10.122 0.162 1.00 86.94 84 LEU A O 1
ATOM 668 N N . ASP A 1 85 ? 2.540 -11.328 -1.004 1.00 86.19 85 ASP A N 1
ATOM 669 C CA . ASP A 1 85 ? 3.459 -11.825 -2.024 1.00 86.19 85 ASP A CA 1
ATOM 670 C C . ASP A 1 85 ? 3.030 -11.272 -3.385 1.00 86.19 85 ASP A C 1
ATOM 672 O O . ASP A 1 85 ? 1.907 -11.498 -3.843 1.00 86.19 85 ASP A O 1
ATOM 676 N N . LEU A 1 86 ? 3.920 -10.503 -4.013 1.00 87.25 86 LEU A N 1
ATOM 677 C CA . LEU A 1 86 ? 3.739 -10.013 -5.371 1.00 87.25 86 LEU A CA 1
ATOM 678 C C . LEU A 1 86 ? 4.791 -10.651 -6.267 1.00 87.25 86 LEU A C 1
ATOM 680 O O . LEU A 1 86 ? 5.993 -10.490 -6.049 1.00 87.25 86 LEU A O 1
ATOM 684 N N . ARG A 1 87 ? 4.332 -11.296 -7.339 1.00 85.00 87 ARG A N 1
ATOM 685 C CA . ARG A 1 87 ? 5.190 -11.892 -8.362 1.00 85.00 87 ARG A CA 1
ATOM 686 C C . ARG A 1 87 ? 4.768 -11.426 -9.748 1.00 85.00 87 ARG A C 1
ATOM 688 O O . ARG A 1 87 ? 3.583 -11.262 -10.027 1.00 85.00 87 ARG A O 1
ATOM 695 N N . THR A 1 88 ? 5.766 -11.235 -10.597 1.00 80.50 88 THR A N 1
ATOM 696 C CA . THR A 1 88 ? 5.643 -10.978 -12.037 1.00 80.50 88 THR A CA 1
ATOM 697 C C . THR A 1 88 ? 6.346 -12.078 -12.809 1.00 80.50 88 THR A C 1
ATOM 699 O O . THR A 1 88 ? 7.338 -12.609 -12.243 1.00 80.50 88 THR A O 1
#

InterPro domains:
  IPR026697 Dynein axonemal assembly factor 6 [PTHR21083] (2-88)

Radius of gyration: 19.17 Å; chains: 1; bounding box: 33×55×40 Å